Protein AF-A0A954J3K2-F1 (afdb_monomer)

Secondary structure (DSSP, 8-state):
-----------------------PPPEEEEETTTTEEEEE--SSSSSSS-STTTEEEEEEHHHH-----S-EEEEEE-TTS-EEEEETTTTEEEEE--SSSSSSS---

Mean predicted aligned error: 10.35 Å

pLDDT: mean 83.22, std 19.41, range [38.25, 98.12]

Sequence (108 aa):
MKAHFRFAALLAAATASQASAQTIAPIYVTDTNNDKIWRCEDLNGNGNYNDAGEITEFYDEIIGGLLDIQLNVSIAVAADGKVYMSDTGSDSIFVFEDLNGDGDAHDA

Radius of gyration: 21.49 Å; Cα contacts (8 Å, |Δi|>4): 174; chains: 1; bounding box: 33×26×84 Å

Solvent-accessible surface area (backbone atoms only — not comparable to full-atom values): 6944 Å² total; per-residue (Å²): 142,82,88,80,86,78,84,80,83,79,81,79,78,78,79,72,71,81,68,75,53,57,82,61,76,64,49,75,45,76,38,51,90,70,54,29,31,36,35,35,34,40,72,83,61,81,86,56,55,86,56,95,79,11,60,41,68,26,38,42,48,88,78,54,67,75,74,78,77,66,33,50,77,49,72,49,73,48,98,86,65,40,36,37,34,38,25,73,65,59,75,41,74,49,79,43,55,54,81,86,74,84,70,36,41,65,81,122

Foldseek 3Di:
DDDDDDDDDDPPPPPPPPPVQPCPPWDWDQDFVQRFIWTAGPRNPPPDRPDPPRIDTQDGCVLLVPDPAHGWDDWDADPVGWIWIAGPVVRDIDIFDDPPPPRHRSPD

Nearest PDB structures (foldseek):
  3wwf-assembly1_C  TM=8.317E-01  e=9.891E-02  unclassified
  3e5z-assembly2_B  TM=4.655E-01  e=2.156E-01  Deinococcus radiodurans

Structure (mmCIF, N/CA/C/O backbone):
data_AF-A0A954J3K2-F1
#
_entry.id   AF-A0A954J3K2-F1
#
loop_
_atom_site.group_PDB
_atom_site.id
_atom_site.type_symbol
_atom_site.label_atom_id
_atom_site.label_alt_id
_atom_site.label_comp_id
_atom_site.label_asym_id
_atom_site.label_entity_id
_atom_site.label_seq_id
_atom_site.pdbx_PDB_ins_code
_atom_site.Cartn_x
_atom_site.Cartn_y
_atom_site.Cartn_z
_atom_site.occupancy
_atom_site.B_iso_or_equiv
_atom_site.auth_seq_id
_atom_site.auth_comp_id
_atom_site.auth_asym_id
_atom_site.auth_atom_id
_atom_site.pdbx_PDB_model_num
ATOM 1 N N . MET A 1 1 ? -6.910 -2.532 71.501 1.00 47.44 1 MET A N 1
ATOM 2 C CA . MET A 1 1 ? -6.277 -2.191 70.210 1.00 47.44 1 MET A CA 1
ATOM 3 C C . MET A 1 1 ? -6.503 -3.329 69.229 1.00 47.44 1 MET A C 1
ATOM 5 O O . MET A 1 1 ? -5.882 -4.371 69.370 1.00 47.44 1 MET A O 1
ATOM 9 N N . LYS A 1 2 ? -7.429 -3.157 68.283 1.00 38.25 2 LYS A N 1
ATOM 10 C CA . LYS A 1 2 ? -7.538 -3.972 67.067 1.00 38.25 2 LYS A CA 1
ATOM 11 C C . LYS A 1 2 ? -7.898 -3.004 65.946 1.00 38.25 2 LYS A C 1
ATOM 13 O O . LYS A 1 2 ? -9.000 -2.468 65.929 1.00 38.25 2 LYS A O 1
ATOM 18 N N . ALA A 1 3 ? -6.916 -2.690 65.109 1.00 40.34 3 ALA A N 1
ATOM 19 C CA . ALA A 1 3 ? -7.092 -1.838 63.945 1.00 40.34 3 ALA A CA 1
ATOM 20 C C . ALA A 1 3 ? -7.764 -2.665 62.842 1.00 40.34 3 ALA A C 1
ATOM 22 O O . ALA A 1 3 ? -7.261 -3.723 62.477 1.00 40.34 3 ALA A O 1
ATOM 23 N N . HIS A 1 4 ? -8.902 -2.201 62.332 1.00 44.34 4 HIS A N 1
ATOM 24 C CA . HIS A 1 4 ? -9.524 -2.763 61.136 1.00 44.34 4 HIS A CA 1
ATOM 25 C C . HIS A 1 4 ? -9.302 -1.773 59.992 1.00 44.34 4 HIS A C 1
ATOM 27 O O . HIS A 1 4 ? -10.025 -0.790 59.857 1.00 44.34 4 HIS A O 1
ATOM 33 N N . PHE A 1 5 ? -8.264 -2.029 59.196 1.00 41.75 5 PHE A N 1
ATOM 34 C CA . PHE A 1 5 ? -8.040 -1.377 57.909 1.00 41.75 5 PHE A CA 1
ATOM 35 C C . PHE A 1 5 ? -9.107 -1.889 56.933 1.00 41.75 5 PHE A C 1
ATOM 37 O O . PHE A 1 5 ? -9.175 -3.088 56.667 1.00 41.75 5 PHE A O 1
ATOM 44 N N . ARG A 1 6 ? -9.970 -1.008 56.422 1.00 58.91 6 ARG A N 1
ATOM 45 C CA . ARG A 1 6 ? -10.896 -1.349 55.335 1.00 58.91 6 ARG A CA 1
ATOM 46 C C . ARG A 1 6 ? -10.297 -0.857 54.022 1.00 58.91 6 ARG A C 1
ATOM 48 O O . ARG A 1 6 ? -10.207 0.344 53.799 1.00 58.91 6 ARG A O 1
ATOM 55 N N . PHE A 1 7 ? -9.868 -1.805 53.192 1.00 41.91 7 PHE A N 1
ATOM 56 C CA . PHE A 1 7 ? -9.492 -1.592 51.796 1.00 41.91 7 PHE A CA 1
ATOM 57 C C . PHE A 1 7 ? -10.724 -1.120 51.011 1.00 41.91 7 PHE A C 1
ATOM 59 O O . PHE A 1 7 ? -11.728 -1.830 50.952 1.00 41.91 7 PHE A O 1
ATOM 66 N N . ALA A 1 8 ? -10.659 0.070 50.419 1.00 44.44 8 ALA A N 1
ATOM 67 C CA . ALA A 1 8 ? -11.629 0.515 49.428 1.00 44.44 8 ALA A CA 1
ATOM 68 C C . ALA A 1 8 ? -11.211 -0.053 48.063 1.00 44.44 8 ALA A C 1
ATOM 70 O O . ALA A 1 8 ? -10.210 0.375 47.495 1.00 44.44 8 ALA A O 1
ATOM 71 N N . ALA A 1 9 ? -11.948 -1.038 47.549 1.00 44.22 9 ALA A N 1
ATOM 72 C CA . ALA A 1 9 ? -11.814 -1.476 46.165 1.00 44.22 9 ALA A CA 1
ATOM 73 C C . ALA A 1 9 ? -12.654 -0.538 45.289 1.00 44.22 9 ALA A C 1
ATOM 75 O O . ALA A 1 9 ? -13.878 -0.653 45.241 1.00 44.22 9 ALA A O 1
ATOM 76 N N . LEU A 1 10 ? -12.004 0.432 44.644 1.00 43.00 10 LEU A N 1
ATOM 77 C CA . LEU A 1 10 ? -12.640 1.261 43.628 1.00 43.00 10 LEU A CA 1
ATOM 78 C C . LEU A 1 10 ? -12.611 0.483 42.307 1.00 43.00 10 LEU A C 1
ATOM 80 O O . LEU A 1 10 ? -11.577 0.381 41.653 1.00 43.00 10 LEU A O 1
ATOM 84 N N . LEU A 1 11 ? -13.748 -0.111 41.953 1.00 45.41 11 LEU A N 1
ATOM 85 C CA . LEU A 1 11 ? -13.955 -0.769 40.669 1.00 45.41 11 LEU A CA 1
ATOM 86 C C . LEU A 1 11 ? -14.139 0.325 39.606 1.00 45.41 11 LEU A C 1
ATOM 88 O O . LEU A 1 11 ? -15.245 0.819 39.396 1.00 45.41 11 LEU A O 1
ATOM 92 N N . ALA A 1 12 ? -13.051 0.759 38.971 1.00 51.28 12 ALA A N 1
ATOM 93 C CA . ALA A 1 12 ? -13.144 1.595 37.781 1.00 51.28 12 ALA A CA 1
ATOM 94 C C . ALA A 1 12 ? -13.573 0.700 36.610 1.0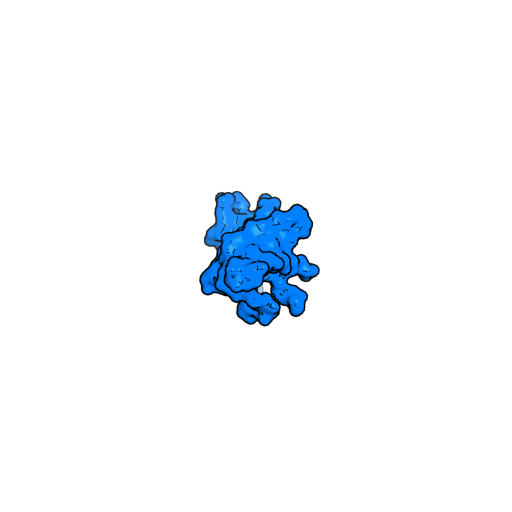0 51.28 12 ALA A C 1
ATOM 96 O O . ALA A 1 12 ? -12.749 0.055 35.967 1.00 51.28 12 ALA A O 1
ATOM 97 N N . ALA A 1 13 ? -14.882 0.610 36.372 1.00 48.44 13 ALA A N 1
ATOM 98 C CA . ALA A 1 13 ? -15.409 0.051 35.138 1.00 48.44 13 ALA A CA 1
ATOM 99 C C . ALA A 1 13 ? -15.023 1.005 33.999 1.00 48.44 13 ALA A C 1
ATOM 101 O O . ALA A 1 13 ? -15.648 2.048 33.816 1.00 48.44 13 ALA A O 1
ATOM 102 N N . ALA A 1 14 ? -13.951 0.680 33.277 1.00 53.28 14 ALA A N 1
ATOM 103 C CA . ALA A 1 14 ? -13.607 1.370 32.049 1.00 53.28 14 ALA A CA 1
ATOM 104 C C . ALA A 1 14 ? -14.704 1.065 31.023 1.00 53.28 14 ALA A C 1
ATOM 106 O O . ALA A 1 14 ? -14.748 -0.015 30.437 1.00 53.28 14 ALA A O 1
ATOM 107 N N . THR A 1 15 ? -15.619 2.009 30.819 1.00 50.12 15 THR A N 1
ATOM 108 C CA . THR A 1 15 ? -16.465 2.034 29.630 1.00 50.12 15 THR A CA 1
ATOM 109 C C . THR A 1 15 ? -15.586 2.460 28.463 1.00 50.12 15 THR A C 1
ATOM 111 O O . THR A 1 15 ? -15.600 3.620 28.057 1.00 50.12 15 THR A O 1
ATOM 114 N N . ALA A 1 16 ? -14.784 1.537 27.937 1.00 51.56 16 ALA A N 1
ATOM 115 C CA . ALA A 1 16 ? -14.357 1.668 26.559 1.00 51.56 16 ALA A CA 1
ATOM 116 C C . ALA A 1 16 ? -15.636 1.521 25.732 1.00 51.56 16 ALA A C 1
ATOM 118 O O . ALA A 1 16 ? -16.201 0.429 25.635 1.00 51.56 16 ALA A O 1
ATOM 119 N N . SER A 1 17 ? -16.167 2.634 25.221 1.00 49.97 17 SER A N 1
ATOM 120 C CA . SER A 1 17 ? -17.117 2.546 24.122 1.00 49.97 17 SER A CA 1
ATOM 121 C C . SER A 1 17 ? -16.413 1.740 23.043 1.00 49.97 17 SER A C 1
ATOM 123 O O . SER A 1 17 ? -15.308 2.109 22.644 1.00 49.97 17 SER A O 1
ATOM 125 N N . GLN A 1 18 ? -17.024 0.648 22.590 1.00 47.00 18 GLN A N 1
ATOM 126 C CA . GLN A 1 18 ? -16.697 0.112 21.279 1.00 47.00 18 GLN A CA 1
ATOM 127 C C . GLN A 1 18 ? -17.041 1.234 20.302 1.00 47.00 18 GLN A C 1
ATOM 129 O O . GLN A 1 18 ? -18.189 1.374 19.884 1.00 47.00 18 GLN A O 1
ATOM 134 N N . ALA A 1 19 ? -16.072 2.112 20.038 1.00 50.50 19 ALA A N 1
ATOM 135 C CA . ALA A 1 19 ? -16.089 2.908 18.837 1.00 50.50 19 ALA A CA 1
ATOM 136 C C . ALA A 1 19 ? -16.211 1.858 17.741 1.00 50.50 19 ALA A C 1
ATOM 138 O O . ALA A 1 19 ? -15.354 0.981 17.626 1.00 50.50 19 ALA A O 1
ATOM 139 N N . SER A 1 20 ? -17.341 1.840 17.034 1.00 48.97 20 SER A N 1
ATOM 140 C CA . SER A 1 20 ? -17.366 1.117 15.779 1.00 48.97 20 SER A CA 1
ATOM 141 C C . SER A 1 20 ? -16.321 1.834 14.943 1.00 48.97 20 SER A C 1
ATOM 143 O O . SER A 1 20 ? -16.599 2.936 14.468 1.00 48.97 20 SER A O 1
ATOM 145 N N . ALA A 1 21 ? -15.109 1.279 14.872 1.00 49.69 21 ALA A N 1
ATOM 146 C CA . ALA A 1 21 ? -14.126 1.684 13.892 1.00 49.69 21 ALA A CA 1
ATOM 147 C C . ALA A 1 21 ? -14.901 1.655 12.584 1.00 49.69 21 ALA A C 1
ATOM 149 O O . ALA A 1 21 ? -15.389 0.601 12.163 1.00 49.69 21 ALA A O 1
ATOM 150 N N . GLN A 1 22 ? -15.187 2.833 12.039 1.00 48.03 22 GLN A N 1
ATOM 151 C CA . GLN A 1 22 ? -15.715 2.914 10.701 1.00 48.03 22 GLN A CA 1
ATOM 152 C C . GLN A 1 22 ? -14.630 2.228 9.890 1.00 48.03 22 GLN A C 1
ATOM 154 O O . GLN A 1 22 ? -13.531 2.761 9.815 1.00 48.03 22 GLN A O 1
ATOM 159 N N . THR A 1 23 ? -14.873 0.997 9.429 1.00 59.69 23 THR A N 1
ATOM 160 C CA . THR A 1 23 ? -13.851 0.200 8.743 1.00 59.69 23 THR A CA 1
ATOM 161 C C . THR A 1 23 ? -13.687 0.787 7.349 1.00 59.69 23 THR A C 1
ATOM 163 O O . THR A 1 23 ? -14.127 0.232 6.345 1.00 59.69 23 THR A O 1
ATOM 166 N N . ILE A 1 24 ? -13.158 2.005 7.302 1.00 73.38 24 ILE A N 1
ATOM 167 C CA . ILE A 1 24 ? -12.564 2.572 6.116 1.00 73.38 24 I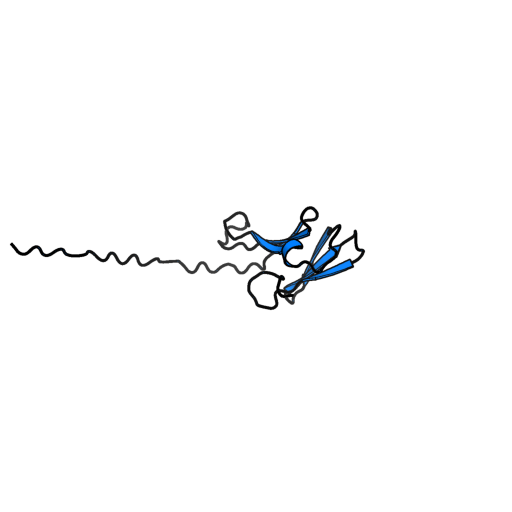LE A CA 1
ATOM 168 C C . ILE A 1 24 ? -11.395 1.640 5.837 1.00 73.38 24 ILE A C 1
ATOM 170 O O . ILE A 1 24 ? -10.575 1.389 6.720 1.00 73.38 24 ILE A O 1
ATOM 174 N N . ALA A 1 25 ? -11.384 1.052 4.643 1.00 86.38 25 ALA A N 1
ATOM 175 C CA . ALA A 1 25 ? -10.261 0.227 4.234 1.00 86.38 25 ALA A CA 1
ATOM 176 C C . ALA A 1 25 ? -8.969 1.044 4.409 1.00 86.38 25 ALA A C 1
ATOM 178 O O . ALA A 1 25 ? -8.971 2.229 4.047 1.00 86.38 25 ALA A O 1
ATOM 179 N N . PRO A 1 26 ? -7.900 0.451 4.966 1.00 92.00 26 PRO A N 1
ATOM 180 C CA . PRO A 1 26 ? -6.652 1.168 5.140 1.00 92.00 26 PRO A CA 1
ATOM 181 C C . PRO A 1 26 ? -6.154 1.669 3.787 1.00 92.00 26 PRO A C 1
ATOM 183 O O . PRO A 1 26 ? -6.357 1.032 2.746 1.00 92.00 26 PRO A O 1
ATOM 186 N N . ILE A 1 27 ? -5.495 2.820 3.806 1.00 94.75 27 ILE A N 1
ATOM 187 C CA . ILE A 1 27 ? -4.748 3.301 2.647 1.00 94.75 27 ILE A CA 1
ATOM 188 C C . ILE A 1 27 ? -3.279 2.936 2.818 1.00 94.75 27 ILE A C 1
ATOM 190 O O . ILE A 1 27 ? -2.783 2.821 3.938 1.00 94.75 27 ILE A O 1
ATOM 194 N N . TYR A 1 28 ? -2.585 2.782 1.696 1.00 97.69 28 TYR A N 1
ATOM 195 C CA . TYR A 1 28 ? -1.170 2.445 1.687 1.00 97.69 28 TYR A CA 1
ATOM 196 C C . TYR A 1 28 ? -0.375 3.537 0.991 1.00 97.69 28 TYR A C 1
ATOM 198 O O . TYR A 1 28 ? -0.798 4.071 -0.039 1.00 97.69 28 TYR A O 1
ATOM 206 N N . VAL A 1 29 ? 0.781 3.868 1.557 1.00 97.50 29 VAL A N 1
ATOM 207 C CA . VAL A 1 29 ? 1.677 4.905 1.042 1.00 97.50 29 VAL A CA 1
ATOM 208 C C . VAL A 1 29 ? 3.044 4.292 0.805 1.00 97.50 29 VAL A C 1
ATOM 210 O O . VAL A 1 29 ? 3.617 3.686 1.702 1.00 97.50 29 VAL A O 1
ATOM 213 N N . THR A 1 30 ? 3.568 4.464 -0.404 1.00 97.31 30 THR A N 1
ATOM 214 C CA . THR A 1 30 ? 4.920 4.029 -0.752 1.00 97.31 30 THR A CA 1
ATOM 215 C C . THR A 1 30 ? 5.915 5.153 -0.456 1.00 97.31 30 THR A C 1
ATOM 217 O O . THR A 1 30 ? 5.653 6.312 -0.787 1.00 97.31 30 THR A O 1
ATOM 220 N N . ASP A 1 31 ? 7.022 4.825 0.203 1.00 96.06 31 ASP A N 1
ATOM 221 C CA . ASP A 1 31 ? 8.058 5.774 0.610 1.00 96.06 31 ASP A CA 1
ATOM 222 C C . ASP A 1 31 ? 9.370 5.432 -0.091 1.00 96.06 31 ASP A C 1
ATOM 224 O O . ASP A 1 31 ? 10.023 4.449 0.250 1.00 96.06 31 ASP A O 1
ATOM 228 N N . THR A 1 32 ? 9.722 6.225 -1.104 1.00 95.25 32 THR A N 1
ATOM 229 C CA . THR A 1 32 ? 10.873 5.969 -1.983 1.00 95.25 32 THR A CA 1
ATOM 230 C C . THR A 1 32 ? 12.219 6.098 -1.289 1.00 95.25 32 THR A C 1
ATOM 232 O O . THR A 1 32 ? 13.195 5.515 -1.730 1.00 95.25 32 THR A O 1
ATOM 235 N N . ASN A 1 33 ? 12.312 6.902 -0.232 1.00 92.81 33 ASN A N 1
ATOM 236 C CA . ASN A 1 33 ? 13.610 7.161 0.394 1.00 92.81 33 ASN A CA 1
ATOM 237 C C . ASN A 1 33 ? 13.954 6.143 1.480 1.00 92.81 33 ASN A C 1
ATOM 239 O O . ASN A 1 33 ? 15.094 6.119 1.941 1.00 92.81 33 ASN A O 1
ATOM 243 N N . ASN A 1 34 ? 12.956 5.390 1.936 1.00 93.69 34 ASN A N 1
ATOM 244 C CA . ASN A 1 34 ? 13.096 4.426 3.015 1.00 93.69 34 ASN A CA 1
ATOM 245 C C . ASN A 1 34 ? 12.811 2.991 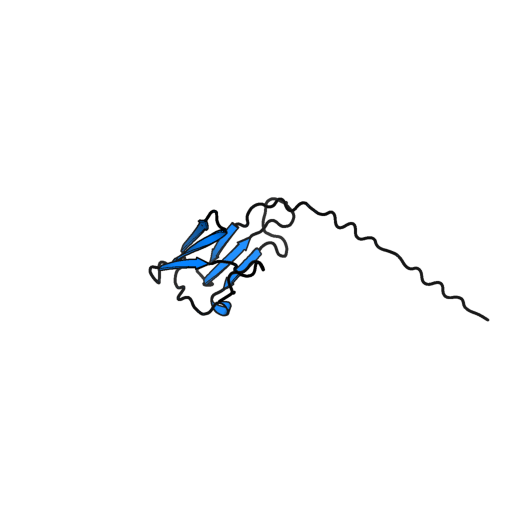2.556 1.00 93.69 34 ASN A C 1
ATOM 247 O O . ASN A 1 34 ? 12.922 2.095 3.385 1.00 93.69 34 ASN A O 1
ATOM 251 N N . ASP A 1 35 ? 12.406 2.785 1.298 1.00 93.31 35 ASP A N 1
ATOM 252 C CA . ASP A 1 35 ? 12.016 1.483 0.742 1.00 93.31 35 ASP A CA 1
ATOM 253 C C . ASP A 1 35 ? 10.913 0.802 1.575 1.00 93.31 35 ASP A C 1
ATOM 255 O O . ASP A 1 35 ? 10.928 -0.396 1.870 1.00 93.31 35 ASP A O 1
ATOM 259 N N . LYS A 1 36 ? 9.927 1.616 1.986 1.00 95.31 36 LYS A N 1
ATOM 260 C CA . LYS A 1 36 ? 8.821 1.222 2.871 1.00 95.31 36 LYS A CA 1
ATOM 261 C C . LYS A 1 36 ? 7.460 1.337 2.210 1.00 95.31 36 LYS A C 1
ATOM 263 O O . LYS A 1 36 ? 7.224 2.151 1.311 1.00 95.31 36 LYS A O 1
ATOM 268 N N . ILE A 1 37 ? 6.526 0.568 2.760 1.00 97.31 37 ILE A N 1
ATOM 269 C CA . ILE A 1 37 ? 5.095 0.799 2.598 1.00 97.31 37 ILE A CA 1
ATOM 270 C C . ILE A 1 37 ? 4.506 1.071 3.977 1.00 97.31 37 ILE A C 1
ATOM 272 O O . ILE A 1 37 ? 4.646 0.265 4.894 1.00 97.31 37 ILE A O 1
ATOM 276 N N . TRP A 1 38 ? 3.815 2.196 4.111 1.00 97.69 38 TRP A N 1
ATOM 277 C CA . TRP A 1 38 ? 3.058 2.556 5.304 1.00 97.69 38 TRP A CA 1
ATOM 278 C C . TRP A 1 38 ? 1.600 2.129 5.149 1.00 97.69 38 TRP A C 1
ATOM 280 O O . TRP A 1 38 ? 1.012 2.346 4.088 1.00 97.69 38 TRP A O 1
ATOM 290 N N . ARG A 1 39 ? 1.014 1.571 6.209 1.00 97.44 39 ARG A N 1
ATOM 291 C CA . ARG A 1 39 ? -0.422 1.317 6.363 1.00 97.44 39 ARG A CA 1
ATOM 292 C C . ARG A 1 39 ? -1.027 2.430 7.211 1.00 97.44 39 ARG A C 1
ATOM 294 O O . ARG A 1 39 ? -0.605 2.627 8.351 1.00 97.44 39 ARG A O 1
ATOM 301 N N . CYS A 1 40 ? -2.023 3.126 6.666 1.00 96.31 40 CYS A N 1
ATOM 302 C CA . CYS A 1 40 ? -2.752 4.170 7.378 1.00 96.31 40 CYS A CA 1
ATOM 303 C C . CYS A 1 40 ? -4.205 3.746 7.631 1.00 96.31 40 CYS A C 1
ATOM 305 O O . CYS A 1 40 ? -4.962 3.519 6.683 1.00 96.31 40 CYS A O 1
ATOM 307 N N . GLU A 1 41 ? -4.596 3.671 8.900 1.00 94.50 41 GLU A N 1
ATOM 308 C CA . GLU A 1 41 ? -5.940 3.313 9.359 1.00 94.50 41 GLU A CA 1
ATOM 309 C C . GLU A 1 41 ? -6.465 4.380 10.326 1.00 94.50 41 GLU A C 1
ATOM 311 O O . GLU A 1 41 ? -5.804 4.705 11.305 1.00 94.50 41 GLU A O 1
ATOM 316 N N . ASP A 1 42 ? -7.648 4.931 10.044 1.00 93.38 42 ASP A N 1
ATOM 317 C CA . ASP A 1 42 ? -8.323 5.903 10.916 1.00 93.38 42 ASP A CA 1
ATOM 318 C C . ASP A 1 42 ? -8.987 5.145 12.074 1.00 93.38 42 ASP A C 1
ATOM 320 O O . ASP A 1 42 ? -10.116 4.653 11.970 1.00 93.38 42 ASP A O 1
ATOM 324 N N . LEU A 1 43 ? -8.243 4.979 13.168 1.00 91.94 43 LEU A N 1
ATOM 325 C CA . LEU A 1 43 ? -8.645 4.133 14.291 1.00 91.94 43 LEU A CA 1
ATOM 326 C C . LEU A 1 43 ? -9.719 4.793 15.157 1.00 91.94 43 LEU A C 1
ATOM 328 O O . LEU A 1 43 ? -10.459 4.100 15.864 1.00 91.94 43 LEU A O 1
ATOM 332 N N . ASN A 1 44 ? -9.803 6.122 15.136 1.00 90.62 44 ASN A N 1
ATOM 333 C CA . ASN A 1 44 ? -10.730 6.875 15.975 1.00 90.62 44 ASN A CA 1
ATOM 334 C C . ASN A 1 44 ? -11.894 7.522 15.199 1.00 90.62 44 ASN A C 1
ATOM 336 O O . ASN A 1 44 ? -12.803 8.079 15.823 1.00 90.62 44 ASN A O 1
ATOM 340 N N . GLY A 1 45 ? -11.917 7.384 13.872 1.00 90.31 45 GLY A N 1
ATOM 341 C CA . GLY A 1 45 ? -12.980 7.853 12.990 1.00 90.31 45 GLY A CA 1
ATOM 342 C C . GLY A 1 45 ? -13.016 9.372 12.825 1.00 90.31 45 GLY A C 1
ATOM 343 O O . GLY A 1 45 ? -14.091 9.930 12.577 1.00 90.31 45 GLY A O 1
ATOM 344 N N . ASN A 1 46 ? -11.894 10.067 13.024 1.00 91.12 46 ASN A N 1
ATOM 345 C CA . ASN A 1 46 ? -11.831 11.529 12.943 1.00 91.12 46 ASN A CA 1
ATOM 346 C C . ASN A 1 46 ? -11.584 12.049 11.513 1.00 91.12 46 ASN A C 1
ATOM 348 O O . ASN A 1 46 ? -11.536 13.267 11.300 1.00 91.12 46 ASN A O 1
ATOM 352 N N . GLY A 1 47 ? -11.467 11.147 10.534 1.00 8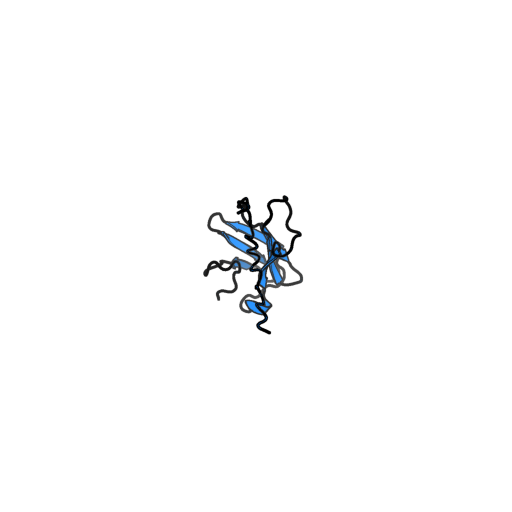9.25 47 GLY A N 1
ATOM 353 C CA . GLY A 1 47 ? -11.265 11.456 9.124 1.00 89.25 47 GLY A CA 1
ATOM 354 C C . GLY A 1 47 ? -9.824 11.813 8.766 1.00 89.25 47 GLY A C 1
ATOM 355 O O . GLY A 1 47 ? -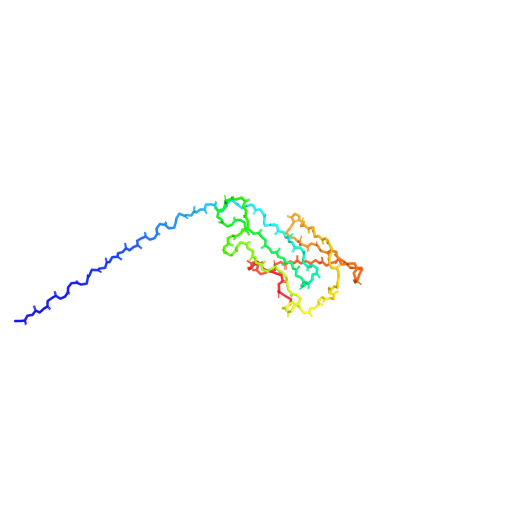9.598 12.413 7.711 1.00 89.25 47 GLY A O 1
ATOM 356 N N . ASN A 1 48 ? -8.858 11.503 9.629 1.00 91.12 48 ASN A N 1
ATOM 357 C CA . ASN A 1 48 ? -7.436 11.635 9.349 1.00 91.12 48 ASN A CA 1
ATOM 358 C C . ASN A 1 48 ? -6.652 10.416 9.890 1.00 91.12 48 ASN A C 1
ATOM 360 O O . ASN A 1 48 ? -7.254 9.420 10.262 1.00 91.12 48 ASN A O 1
ATOM 364 N N . TYR A 1 49 ? -5.320 10.461 9.795 1.00 94.19 49 TYR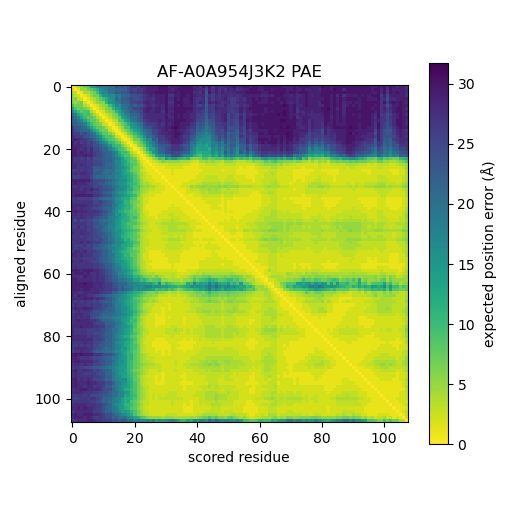 A N 1
ATOM 365 C CA . TYR A 1 49 ? -4.425 9.341 10.122 1.00 94.19 49 TYR A CA 1
ATOM 366 C C . TYR A 1 49 ? -3.226 9.817 10.961 1.00 94.19 49 TYR A C 1
ATOM 368 O O . TYR A 1 49 ? -2.089 9.442 10.681 1.00 94.19 49 TYR A O 1
ATOM 376 N N . ASN A 1 50 ? -3.417 10.787 11.859 1.00 94.06 50 ASN A N 1
ATOM 377 C CA . ASN A 1 50 ? -2.319 11.445 12.576 1.00 94.06 50 ASN A CA 1
ATOM 378 C C . ASN A 1 50 ? -2.210 11.075 14.062 1.00 94.06 50 ASN A C 1
ATOM 380 O O . ASN A 1 50 ? -1.329 11.606 14.750 1.00 94.06 50 ASN A O 1
ATOM 384 N N . ASP A 1 51 ? -3.059 10.175 14.550 1.00 95.06 51 ASP A N 1
ATOM 385 C CA . ASP A 1 51 ? -3.038 9.715 15.927 1.00 95.06 51 ASP A CA 1
ATOM 386 C C . ASP A 1 51 ? -2.124 8.493 16.126 1.00 95.06 51 ASP A C 1
ATOM 388 O O . ASP A 1 51 ? -1.656 7.826 15.198 1.00 95.06 51 ASP A O 1
ATOM 392 N N . ALA A 1 52 ? -1.807 8.213 17.392 1.00 95.19 52 ALA A N 1
ATOM 393 C CA . ALA A 1 52 ? -0.907 7.124 17.749 1.00 95.19 52 ALA A CA 1
ATOM 394 C C . ALA A 1 52 ? -1.473 5.766 17.299 1.00 95.19 52 ALA A C 1
ATOM 396 O O . ALA A 1 52 ? -2.560 5.373 17.718 1.00 95.19 52 ALA A O 1
ATOM 397 N N . GLY A 1 53 ? -0.691 5.040 16.499 1.00 93.12 53 GLY A N 1
ATOM 398 C CA . GLY A 1 53 ? -1.067 3.737 15.946 1.00 93.12 53 GLY A CA 1
ATOM 399 C C . GLY A 1 53 ? -1.831 3.799 14.620 1.00 93.12 53 GLY A C 1
ATOM 400 O O . GLY A 1 53 ? -2.058 2.749 14.035 1.00 93.12 53 GLY A O 1
ATOM 401 N N . GLU A 1 54 ? -2.186 4.986 14.117 1.00 95.44 54 GLU A N 1
ATOM 402 C CA . GLU A 1 54 ? -2.896 5.122 12.834 1.00 95.44 54 GLU A CA 1
ATOM 403 C C . GLU A 1 54 ? -1.980 4.964 11.622 1.00 95.44 54 GLU A C 1
ATOM 405 O O . GLU A 1 54 ? -2.448 4.591 10.553 1.00 95.44 54 GLU A O 1
ATOM 410 N N . ILE A 1 55 ? -0.677 5.210 11.787 1.00 96.88 55 ILE A N 1
ATOM 411 C CA . ILE A 1 55 ? 0.352 4.930 10.783 1.00 96.88 55 ILE A CA 1
ATOM 412 C C . ILE A 1 55 ? 1.251 3.829 11.329 1.00 96.88 55 ILE A C 1
ATOM 414 O O . ILE A 1 55 ? 1.899 3.995 12.365 1.00 96.88 55 ILE A O 1
ATOM 418 N N . THR A 1 56 ? 1.286 2.711 10.617 1.00 96.31 56 THR A N 1
ATOM 419 C CA . THR A 1 56 ? 2.090 1.528 10.939 1.00 96.31 56 THR A CA 1
ATOM 420 C C . THR A 1 56 ? 2.864 1.081 9.706 1.00 96.31 56 THR A C 1
ATOM 422 O O . THR A 1 56 ? 2.531 1.453 8.579 1.00 96.31 56 THR A O 1
ATOM 425 N N . GLU A 1 57 ? 3.943 0.338 9.910 1.00 96.31 57 GLU A N 1
ATOM 426 C CA . GLU A 1 57 ? 4.725 -0.227 8.811 1.00 96.31 57 GLU A CA 1
ATOM 427 C C . GLU A 1 57 ? 3.967 -1.427 8.249 1.00 96.31 57 GLU A C 1
ATOM 429 O O . GLU A 1 57 ? 3.614 -2.331 8.993 1.00 96.31 57 GLU A O 1
ATOM 434 N N . PHE A 1 58 ? 3.696 -1.414 6.944 1.00 96.38 58 PHE A N 1
ATOM 435 C CA . PHE A 1 58 ? 3.178 -2.585 6.238 1.00 96.38 58 PHE A CA 1
ATOM 436 C C . PHE A 1 58 ? 4.311 -3.418 5.652 1.00 96.38 58 PHE A C 1
ATOM 438 O O . PHE A 1 58 ? 4.273 -4.638 5.658 1.00 96.38 58 PHE A O 1
ATOM 445 N N . TYR A 1 59 ? 5.321 -2.743 5.110 1.00 96.00 59 TYR A N 1
ATOM 446 C CA . TYR A 1 59 ? 6.537 -3.369 4.622 1.00 96.00 59 TYR A CA 1
ATOM 447 C C . TYR A 1 59 ? 7.734 -2.469 4.929 1.00 96.00 59 TYR A C 1
ATOM 449 O O . TYR A 1 59 ? 7.635 -1.241 4.867 1.00 96.00 59 TYR A O 1
ATOM 457 N N . ASP A 1 60 ? 8.865 -3.105 5.219 1.00 93.75 60 ASP A N 1
ATOM 458 C CA . ASP A 1 60 ? 10.157 -2.483 5.492 1.00 93.75 60 ASP A CA 1
ATOM 459 C C . ASP A 1 60 ? 11.237 -3.408 4.938 1.00 93.75 60 ASP A C 1
ATOM 461 O O . ASP A 1 60 ? 11.316 -4.567 5.347 1.00 93.75 60 ASP A O 1
ATOM 465 N N . GLU A 1 61 ? 12.056 -2.912 4.011 1.00 89.81 61 GLU A N 1
ATOM 466 C CA . GLU A 1 61 ? 13.140 -3.690 3.413 1.00 89.81 61 GLU A CA 1
ATOM 467 C C . GLU A 1 61 ? 14.151 -4.192 4.455 1.00 89.81 61 GLU A C 1
ATOM 469 O O . GLU A 1 61 ? 14.680 -5.292 4.313 1.00 89.81 61 GLU A O 1
ATOM 474 N N . ILE A 1 62 ? 14.372 -3.466 5.554 1.00 86.50 62 ILE A N 1
ATOM 475 C CA . ILE A 1 62 ? 15.295 -3.891 6.618 1.00 86.50 62 ILE A CA 1
ATOM 476 C C . ILE A 1 62 ? 14.786 -5.160 7.320 1.00 86.50 62 ILE A C 1
ATOM 478 O O . ILE A 1 62 ? 15.589 -5.978 7.776 1.00 86.50 62 ILE A O 1
ATOM 482 N N . ILE A 1 63 ? 13.464 -5.320 7.415 1.00 81.19 63 ILE A N 1
ATOM 483 C CA . ILE A 1 63 ? 12.812 -6.465 8.061 1.00 81.19 63 ILE A CA 1
ATOM 484 C C . ILE A 1 63 ? 12.581 -7.583 7.037 1.00 81.19 63 ILE A C 1
ATOM 486 O O . ILE A 1 63 ? 12.959 -8.727 7.279 1.00 81.19 63 ILE A O 1
ATOM 490 N N . GLY A 1 64 ? 11.998 -7.238 5.886 1.00 72.62 64 GLY A N 1
ATOM 491 C CA . GLY A 1 64 ? 11.603 -8.168 4.831 1.00 72.62 64 GLY A CA 1
ATOM 492 C C . GLY A 1 64 ? 12.762 -8.683 3.976 1.00 72.62 64 GLY A C 1
ATOM 493 O O . GLY A 1 64 ? 12.661 -9.788 3.462 1.00 72.62 64 GLY A O 1
ATOM 494 N N . GLY A 1 65 ? 13.853 -7.918 3.827 1.00 71.94 65 GLY A N 1
ATOM 495 C CA . GLY A 1 65 ? 15.201 -8.314 3.376 1.00 71.94 65 GLY A CA 1
ATOM 496 C C . GLY A 1 65 ? 15.373 -9.055 2.041 1.00 71.94 65 GLY A C 1
ATOM 497 O O . GLY A 1 65 ? 16.495 -9.442 1.710 1.00 71.94 65 GLY A O 1
ATOM 498 N N . LEU A 1 66 ? 14.298 -9.317 1.300 1.00 74.44 66 LEU A N 1
ATOM 499 C CA . LEU A 1 66 ? 14.281 -10.270 0.183 1.00 74.44 66 LEU A CA 1
ATOM 500 C C . LEU A 1 66 ? 13.993 -9.627 -1.175 1.00 74.44 66 LEU A C 1
ATOM 502 O O . LEU A 1 66 ? 14.157 -10.288 -2.203 1.00 74.44 66 LEU A O 1
ATOM 506 N N . LEU A 1 67 ? 13.553 -8.371 -1.191 1.00 86.06 67 LEU A N 1
ATOM 507 C CA . LEU A 1 67 ? 13.246 -7.633 -2.410 1.00 86.06 67 LEU A CA 1
ATOM 508 C C . LEU A 1 67 ? 14.391 -6.672 -2.733 1.00 86.06 67 LEU A C 1
ATOM 510 O O . LEU A 1 67 ? 15.047 -6.169 -1.833 1.00 86.06 67 LEU A O 1
ATOM 514 N N . ASP A 1 68 ? 14.631 -6.453 -4.023 1.00 88.06 68 ASP A N 1
ATOM 515 C CA . ASP A 1 68 ? 15.575 -5.451 -4.527 1.00 88.06 68 ASP A CA 1
ATOM 516 C C . ASP A 1 68 ? 14.784 -4.184 -4.876 1.00 88.06 68 ASP A C 1
ATOM 518 O O . ASP A 1 68 ? 14.483 -3.915 -6.048 1.00 88.06 68 ASP A O 1
ATOM 522 N N . ILE A 1 69 ? 14.324 -3.480 -3.838 1.00 92.12 69 ILE A N 1
ATOM 523 C CA . ILE A 1 69 ? 13.615 -2.208 -3.995 1.00 92.12 69 ILE A CA 1
ATOM 524 C C . ILE A 1 69 ? 14.676 -1.118 -4.158 1.00 92.12 69 ILE A C 1
ATOM 526 O O . ILE A 1 69 ? 15.749 -1.156 -3.558 1.00 92.12 69 ILE A O 1
ATOM 530 N N . GLN A 1 70 ? 14.437 -0.206 -5.093 1.00 92.50 70 GLN A N 1
ATOM 531 C CA . GLN A 1 70 ? 15.431 0.779 -5.515 1.00 92.50 70 GLN A CA 1
ATOM 532 C C . GLN A 1 70 ? 14.797 2.153 -5.727 1.00 92.50 70 GLN A C 1
ATOM 534 O O . GLN A 1 70 ? 15.332 3.162 -5.277 1.00 92.50 70 GLN A O 1
ATOM 539 N N . LEU A 1 71 ? 13.691 2.212 -6.478 1.00 95.31 71 LEU A N 1
ATOM 540 C CA . LEU A 1 71 ? 12.961 3.442 -6.789 1.00 95.31 71 LEU A CA 1
ATOM 541 C C . LEU A 1 71 ? 11.467 3.137 -6.933 1.00 95.31 71 LEU A C 1
ATOM 543 O O . LEU A 1 71 ? 10.898 3.211 -8.032 1.00 95.31 71 LEU A O 1
ATOM 547 N N . ASN A 1 72 ? 10.818 2.805 -5.823 1.00 95.88 72 ASN A N 1
ATOM 548 C CA . ASN A 1 72 ? 9.371 2.649 -5.744 1.00 95.88 72 ASN A CA 1
ATOM 549 C C . ASN A 1 72 ? 8.642 3.978 -5.984 1.00 95.88 72 ASN A C 1
ATOM 551 O O . ASN A 1 72 ? 8.984 5.007 -5.405 1.00 95.88 72 ASN A O 1
ATOM 555 N N . VAL A 1 73 ? 7.618 3.966 -6.843 1.00 96.69 73 VAL A N 1
ATOM 556 C CA . VAL A 1 73 ? 6.950 5.202 -7.316 1.00 96.69 73 VAL A CA 1
ATOM 557 C C . VAL A 1 73 ? 5.428 5.196 -7.223 1.00 96.69 73 VAL A C 1
ATOM 559 O O . VAL A 1 73 ? 4.809 6.259 -7.206 1.00 96.69 73 VAL A O 1
ATOM 562 N N . SER A 1 74 ? 4.792 4.027 -7.222 1.00 97.00 74 SER A N 1
ATOM 563 C CA . SER A 1 74 ? 3.333 3.926 -7.254 1.00 97.00 74 SER A CA 1
ATOM 564 C C . SER A 1 74 ? 2.857 2.691 -6.514 1.00 97.00 74 SER A C 1
ATOM 566 O O . SER A 1 74 ? 3.591 1.710 -6.399 1.00 97.00 74 SER A O 1
ATOM 568 N N . ILE A 1 75 ? 1.623 2.764 -6.022 1.00 98.12 75 ILE A N 1
ATOM 569 C CA . ILE A 1 75 ? 0.990 1.735 -5.211 1.00 98.12 75 ILE A CA 1
ATOM 570 C C . ILE A 1 75 ? -0.489 1.602 -5.583 1.00 98.12 75 ILE A C 1
ATOM 572 O O . ILE A 1 75 ? -1.168 2.598 -5.845 1.00 98.12 75 ILE A O 1
ATOM 576 N N . ALA A 1 76 ? -0.988 0.371 -5.621 1.00 97.88 76 ALA A N 1
ATOM 577 C CA . ALA A 1 76 ? -2.386 0.055 -5.874 1.00 97.88 76 ALA A CA 1
ATOM 578 C C . ALA A 1 76 ? -2.831 -1.115 -4.994 1.00 97.88 76 ALA A C 1
ATOM 580 O O . ALA A 1 76 ? -2.093 -2.079 -4.815 1.00 97.88 76 ALA A O 1
ATOM 581 N N . VAL A 1 77 ? -4.057 -1.042 -4.480 1.00 96.94 77 VAL A N 1
ATOM 582 C CA . VAL A 1 77 ? -4.656 -2.096 -3.653 1.00 96.94 77 VAL A CA 1
ATOM 583 C C . VAL A 1 77 ? -5.727 -2.802 -4.472 1.00 96.94 77 VAL A C 1
ATOM 585 O O . VAL A 1 77 ? -6.630 -2.157 -5.014 1.00 96.94 77 VAL A O 1
ATOM 588 N N . ALA A 1 78 ? -5.619 -4.120 -4.596 1.00 95.88 78 ALA A N 1
ATOM 589 C CA . ALA A 1 78 ? -6.623 -4.942 -5.252 1.00 95.88 78 ALA A CA 1
ATOM 590 C C . ALA A 1 78 ? -7.805 -5.242 -4.315 1.00 95.88 78 ALA A C 1
ATOM 592 O O . ALA A 1 78 ? -7.725 -5.105 -3.097 1.00 95.88 78 ALA A O 1
ATOM 593 N N . ALA A 1 79 ? -8.935 -5.665 -4.889 1.00 93.31 79 ALA A N 1
ATOM 594 C CA . ALA A 1 79 ? -10.151 -5.957 -4.124 1.00 93.31 79 ALA A CA 1
ATOM 595 C C . ALA A 1 79 ? -10.006 -7.151 -3.159 1.00 93.31 79 ALA A C 1
ATOM 597 O O . ALA A 1 79 ? -10.820 -7.297 -2.252 1.00 93.31 79 ALA A O 1
ATOM 598 N N . ASP A 1 80 ? -8.999 -8.001 -3.367 1.00 92.62 80 ASP A N 1
ATOM 599 C CA . ASP A 1 80 ? -8.634 -9.116 -2.489 1.00 92.62 80 ASP A CA 1
ATOM 600 C C . ASP A 1 80 ? -7.654 -8.711 -1.372 1.00 92.62 80 ASP A C 1
ATOM 602 O O . ASP A 1 80 ? -7.253 -9.561 -0.586 1.00 92.62 80 ASP A O 1
ATOM 606 N N . GLY A 1 81 ? -7.287 -7.428 -1.284 1.00 92.25 81 GLY A N 1
ATOM 607 C CA . GLY A 1 81 ? -6.387 -6.891 -0.264 1.00 92.25 81 GLY A CA 1
ATOM 608 C C . GLY A 1 81 ? -4.907 -6.913 -0.643 1.00 92.25 81 GLY A C 1
ATOM 609 O O . GLY A 1 81 ? -4.106 -6.326 0.080 1.00 92.25 81 GLY A O 1
ATOM 610 N N . LYS A 1 82 ? -4.521 -7.512 -1.779 1.00 96.31 82 LYS A N 1
ATOM 611 C CA . LYS A 1 82 ? -3.120 -7.495 -2.224 1.00 96.31 82 LYS A CA 1
ATOM 612 C C . LYS A 1 82 ? -2.674 -6.081 -2.572 1.00 96.31 82 LYS A C 1
ATOM 614 O O . LYS A 1 82 ? -3.382 -5.345 -3.268 1.00 96.31 82 LYS A O 1
ATOM 619 N N . VAL A 1 83 ? -1.469 -5.730 -2.139 1.00 97.38 83 VAL A N 1
ATOM 620 C CA . VAL A 1 83 ? -0.861 -4.425 -2.402 1.00 97.38 83 VAL A CA 1
ATOM 621 C C . VAL A 1 83 ? 0.204 -4.590 -3.478 1.00 97.38 83 VAL A C 1
ATOM 623 O O . VAL A 1 83 ? 1.151 -5.352 -3.318 1.00 97.38 83 VAL A O 1
ATOM 626 N N . TYR A 1 84 ? 0.041 -3.881 -4.589 1.00 98.00 84 TYR A N 1
ATOM 627 C CA . TYR A 1 84 ? 0.975 -3.867 -5.708 1.00 98.00 84 TYR A CA 1
ATOM 628 C C . TYR A 1 84 ? 1.762 -2.571 -5.692 1.00 98.00 84 TYR A C 1
ATOM 630 O O . TYR A 1 84 ? 1.172 -1.496 -5.598 1.00 98.00 84 TYR A O 1
ATOM 638 N N . MET A 1 85 ? 3.074 -2.667 -5.847 1.00 97.44 85 MET A N 1
ATOM 639 C CA . MET A 1 85 ? 3.966 -1.517 -5.874 1.00 97.44 85 MET A CA 1
ATOM 640 C C . MET A 1 85 ? 4.868 -1.599 -7.099 1.00 97.44 85 MET A C 1
ATOM 642 O O . MET A 1 85 ? 5.431 -2.654 -7.384 1.00 97.44 85 MET A O 1
ATOM 646 N N . SER A 1 86 ? 5.007 -0.497 -7.831 1.00 97.75 86 SER A N 1
ATOM 647 C CA . SER A 1 86 ? 5.913 -0.421 -8.980 1.00 97.75 86 SER A CA 1
ATOM 648 C C . SER A 1 86 ? 7.246 0.196 -8.583 1.00 97.75 86 SER A C 1
ATOM 650 O O . SER A 1 86 ? 7.257 1.295 -8.017 1.00 97.75 86 SER A O 1
ATOM 652 N N . ASP A 1 87 ? 8.337 -0.462 -8.958 1.00 97.19 87 ASP A N 1
ATOM 653 C CA . ASP A 1 87 ? 9.708 0.014 -8.819 1.00 97.19 87 ASP A CA 1
ATOM 654 C C . ASP A 1 87 ? 10.301 0.323 -10.196 1.00 97.19 87 ASP A C 1
ATOM 656 O O . ASP A 1 87 ? 10.274 -0.510 -11.102 1.00 97.19 87 ASP A O 1
ATOM 660 N N . THR A 1 88 ? 10.813 1.538 -10.367 1.00 96.94 88 THR A N 1
ATOM 661 C CA . THR A 1 88 ? 11.434 1.985 -11.627 1.00 96.94 88 THR A CA 1
ATOM 662 C C . THR A 1 88 ? 12.947 1.802 -11.666 1.00 96.94 88 THR A C 1
ATOM 664 O O . THR A 1 88 ? 13.547 1.961 -12.723 1.00 96.94 88 THR A O 1
ATOM 667 N N . GLY A 1 89 ? 13.576 1.495 -10.535 1.00 95.31 89 GLY A N 1
ATOM 668 C CA . GLY A 1 89 ? 15.000 1.199 -10.438 1.00 95.31 89 GLY A CA 1
ATOM 669 C C . GLY A 1 89 ? 15.291 -0.264 -10.769 1.00 95.31 89 GLY A C 1
ATOM 670 O O . GLY A 1 89 ? 16.273 -0.542 -11.453 1.00 95.31 89 GLY A O 1
ATOM 671 N N . SER A 1 90 ? 14.409 -1.179 -10.356 1.00 94.50 90 SER A N 1
ATOM 672 C CA . SER A 1 90 ? 14.487 -2.615 -10.661 1.00 94.50 90 SER A CA 1
ATOM 673 C C . SER A 1 90 ? 13.538 -3.079 -11.777 1.00 94.50 90 SER A C 1
ATOM 675 O O . SER A 1 90 ? 13.435 -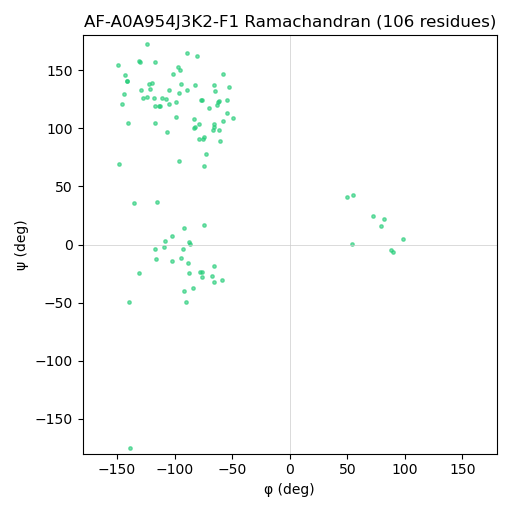4.280 -12.034 1.00 94.50 90 SER A O 1
ATOM 677 N N . ASP A 1 91 ? 12.851 -2.152 -12.461 1.00 95.88 91 ASP A N 1
ATOM 678 C CA . ASP A 1 91 ? 11.899 -2.422 -13.557 1.00 95.88 91 ASP A CA 1
ATOM 679 C C . ASP A 1 91 ? 10.859 -3.507 -13.207 1.00 95.88 91 ASP A C 1
ATOM 681 O O . ASP A 1 91 ? 10.523 -4.382 -14.013 1.00 95.88 91 ASP A O 1
ATOM 685 N N . SER A 1 92 ? 10.355 -3.465 -11.974 1.00 95.62 92 SER A N 1
ATOM 686 C CA . SER A 1 92 ? 9.588 -4.556 -11.373 1.00 95.62 92 SER A CA 1
ATOM 687 C C . SER A 1 92 ? 8.273 -4.081 -10.757 1.00 95.62 92 SER A C 1
ATOM 689 O O . SER A 1 92 ? 8.091 -2.916 -10.404 1.00 95.62 92 SER A O 1
ATOM 691 N N . ILE A 1 93 ? 7.327 -5.013 -10.623 1.00 96.94 93 ILE A N 1
ATOM 692 C CA . ILE A 1 93 ? 6.129 -4.838 -9.798 1.00 96.94 93 ILE A CA 1
ATOM 693 C C . ILE A 1 93 ? 6.185 -5.892 -8.700 1.00 96.94 93 ILE A C 1
ATOM 695 O O . ILE A 1 93 ? 6.178 -7.088 -8.993 1.00 96.94 93 ILE A O 1
ATOM 699 N N . PHE A 1 94 ? 6.212 -5.441 -7.453 1.00 95.62 94 PHE A N 1
ATOM 700 C CA . PHE A 1 94 ? 6.158 -6.304 -6.280 1.00 95.62 94 PHE A CA 1
ATOM 701 C C . PHE A 1 94 ? 4.720 -6.420 -5.775 1.00 95.62 94 PHE A C 1
ATOM 703 O O . PHE A 1 94 ? 3.911 -5.503 -5.947 1.00 95.62 94 PHE A O 1
ATOM 710 N N . VAL A 1 95 ? 4.404 -7.566 -5.172 1.00 95.81 95 VAL A N 1
ATOM 711 C CA . VAL A 1 95 ? 3.118 -7.834 -4.527 1.00 95.81 95 VAL A CA 1
ATOM 712 C C . VAL A 1 95 ? 3.362 -8.167 -3.063 1.00 95.81 95 VAL A C 1
ATOM 714 O O . VAL A 1 95 ? 4.243 -8.963 -2.749 1.00 95.81 95 VAL A O 1
ATOM 717 N N . PHE A 1 96 ? 2.570 -7.553 -2.195 1.00 95.25 96 PHE A N 1
ATOM 718 C CA . PHE A 1 96 ? 2.644 -7.695 -0.750 1.00 95.25 96 PHE A CA 1
ATOM 719 C C . PHE A 1 96 ? 1.299 -8.193 -0.231 1.00 95.25 96 PHE A C 1
ATOM 721 O O . PHE A 1 96 ? 0.236 -7.753 -0.689 1.00 95.25 96 PHE A O 1
ATOM 728 N N . GLU A 1 97 ? 1.358 -9.128 0.706 1.00 94.81 97 GLU A N 1
ATOM 729 C CA . GLU A 1 97 ? 0.205 -9.778 1.312 1.00 94.81 97 GLU A CA 1
ATOM 730 C C . GLU A 1 97 ? 0.510 -10.037 2.783 1.00 94.81 97 GLU A C 1
ATOM 732 O O . GLU A 1 97 ? 1.556 -10.594 3.101 1.00 94.81 97 GLU A O 1
ATOM 737 N N . ASP A 1 98 ? -0.421 -9.625 3.638 1.00 94.25 98 ASP A N 1
ATOM 738 C CA . ASP A 1 98 ? -0.479 -10.025 5.039 1.00 94.25 98 ASP A CA 1
ATOM 739 C C . ASP A 1 98 ? -1.085 -11.432 5.091 1.00 94.25 98 ASP A C 1
ATOM 741 O O . ASP A 1 98 ? -2.279 -11.625 4.826 1.00 94.25 98 ASP A O 1
ATOM 745 N N . LEU A 1 99 ? -0.240 -12.435 5.313 1.00 93.94 99 LEU A N 1
ATOM 746 C CA . LEU A 1 99 ? -0.639 -13.840 5.286 1.00 93.94 99 LEU A CA 1
ATOM 747 C C . LEU A 1 99 ? -1.140 -14.307 6.651 1.00 93.94 99 LEU A C 1
ATOM 749 O O . LEU A 1 99 ? -1.904 -15.279 6.717 1.00 93.94 99 LEU A O 1
ATOM 753 N N . ASN A 1 100 ? -0.706 -13.654 7.728 1.00 93.81 100 ASN A N 1
ATOM 754 C CA . ASN A 1 100 ? -0.997 -14.067 9.095 1.00 93.81 100 ASN A CA 1
ATOM 755 C C . ASN A 1 100 ? -2.113 -13.227 9.770 1.00 93.81 100 ASN A C 1
ATOM 757 O O . ASN A 1 100 ? -2.692 -13.670 10.769 1.00 93.81 100 ASN A O 1
ATOM 761 N N . GLY A 1 101 ? -2.477 -12.086 9.184 1.00 93.12 101 GLY A N 1
ATOM 762 C CA . GLY A 1 101 ? -3.505 -11.155 9.637 1.00 93.12 101 GLY A CA 1
ATOM 763 C C . GLY A 1 101 ? -3.072 -10.178 10.738 1.00 93.12 101 GLY A C 1
ATOM 764 O O . GLY A 1 101 ? -3.949 -9.717 11.478 1.00 93.12 101 GLY A O 1
ATOM 765 N N . ASP A 1 102 ? -1.779 -9.907 10.918 1.00 92.75 102 ASP A N 1
ATOM 766 C CA . ASP A 1 102 ? -1.249 -9.021 11.966 1.00 92.75 102 ASP A CA 1
ATOM 767 C C . ASP A 1 102 ? -1.060 -7.562 11.528 1.00 92.75 102 ASP A C 1
ATOM 769 O O . ASP A 1 102 ? -0.818 -6.691 12.372 1.00 92.75 102 ASP A O 1
ATOM 77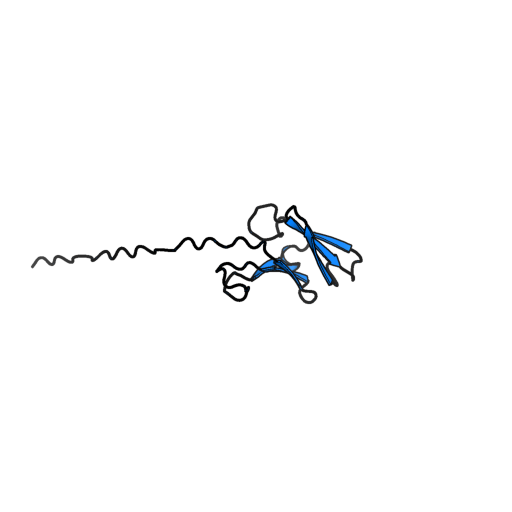3 N N . GLY A 1 103 ? -1.313 -7.268 10.253 1.00 92.75 103 GLY A N 1
ATOM 774 C CA . GLY A 1 103 ? -1.304 -5.922 9.704 1.00 92.75 103 GLY A CA 1
ATOM 775 C C . GLY A 1 103 ? -0.017 -5.529 8.987 1.00 92.75 103 GLY A C 1
ATOM 776 O O . GLY A 1 103 ? 0.049 -4.377 8.544 1.00 92.75 103 GLY A O 1
ATOM 777 N N . ASP A 1 104 ? 0.944 -6.439 8.823 1.00 94.56 104 ASP A N 1
ATOM 778 C CA . ASP A 1 104 ? 2.127 -6.256 7.982 1.00 94.56 104 ASP A CA 1
ATOM 779 C C . ASP A 1 104 ? 2.279 -7.362 6.920 1.00 94.56 104 ASP A C 1
ATOM 781 O O . ASP A 1 104 ? 1.481 -8.286 6.828 1.00 94.56 104 ASP A O 1
ATOM 785 N N . ALA A 1 105 ? 3.242 -7.198 6.015 1.00 94.56 105 ALA A N 1
ATOM 786 C CA . ALA A 1 105 ? 3.587 -8.163 4.975 1.00 94.56 105 ALA A CA 1
ATOM 787 C C . ALA A 1 105 ? 5.012 -8.707 5.177 1.00 94.56 105 ALA A C 1
ATOM 789 O O . ALA A 1 105 ? 5.749 -8.917 4.206 1.00 94.56 105 ALA A O 1
ATOM 790 N N . HIS A 1 106 ? 5.434 -8.898 6.432 1.00 92.25 106 HIS A N 1
ATOM 791 C CA . HIS A 1 106 ? 6.756 -9.425 6.802 1.00 92.25 106 HIS A CA 1
ATOM 792 C C . HIS A 1 106 ? 6.783 -10.955 6.967 1.00 92.25 106 HIS A C 1
ATOM 794 O O . HIS A 1 106 ? 7.762 -11.512 7.458 1.00 92.25 106 HIS A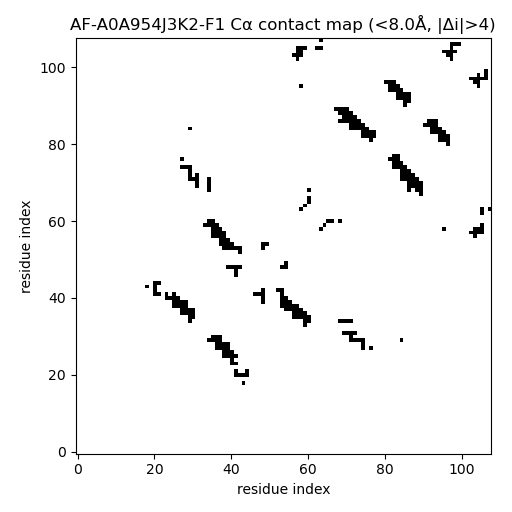 O 1
ATOM 800 N N . ASP A 1 107 ? 5.749 -11.647 6.491 1.00 85.00 107 ASP A N 1
ATOM 801 C CA . ASP A 1 107 ? 5.508 -13.091 6.649 1.00 85.00 107 ASP A CA 1
ATOM 802 C C . ASP A 1 107 ? 6.382 -14.045 5.802 1.00 85.00 107 ASP A C 1
ATOM 804 O O . ASP A 1 107 ? 6.021 -15.212 5.606 1.00 85.00 107 ASP A O 1
ATOM 808 N N . ALA A 1 108 ? 7.502 -13.574 5.253 1.00 65.00 108 ALA A N 1
ATOM 809 C CA . ALA A 1 108 ? 8.318 -14.340 4.304 1.00 65.00 108 ALA A CA 1
ATOM 810 C C . ALA A 1 108 ? 9.131 -15.494 4.927 1.00 65.00 108 ALA A C 1
ATOM 812 O O . ALA A 1 108 ? 9.703 -15.333 6.030 1.00 65.00 108 ALA A O 1
#